Protein AF-A0A950H3Y1-F1 (afdb_monomer_lite)

Secondary structure (DSSP, 8-state):
------PPPPHHHHHHHHHHHHHHHHHH-S--TTS--HHHHHHHHHHHHHSBTTTTSSS---HHHHHHHHHHHHHHHHHS---SS--S---PPPBPPHHHHHHHHHHHHHHHHHHHHTTS-SS-TTSTT-HHHHHHHHHHHHHHHHHHHHHS---GGGS------PPP---

Foldseek 3Di:
DDPDDDDDDDPVRVVLLVLLVLLLCLQQNDDQPQPDALVSVVSSLVLQQLAFPCAPVDDDSHSVVRSVVLVVLQVVVVVDDPPPDPPPVRDRGHGDDLVSSLVSLVSLQVVQVVCCVVVSYVDRSSPVVDCVVVCVVVVVVVVVVVVVCVVPPDDPVPPDPPDPPDDDDDD

Radius of gyration: 22.51 Å; chains: 1; bounding box: 65×51×52 Å

pLDDT: mean 71.15, std 21.75, range [30.81, 93.25]

Structure (mmCIF, N/CA/C/O backbone):
data_AF-A0A950H3Y1-F1
#
_entry.id   AF-A0A950H3Y1-F1
#
loop_
_atom_site.group_PDB
_atom_site.id
_atom_site.type_symbol
_atom_site.label_atom_id
_atom_site.label_alt_id
_atom_site.label_comp_id
_atom_site.label_asym_id
_atom_site.label_entity_id
_atom_site.label_seq_id
_atom_site.pdbx_PDB_ins_code
_atom_site.Cartn_x
_atom_site.Cartn_y
_atom_site.Cartn_z
_atom_site.occupancy
_atom_site.B_iso_or_equiv
_atom_site.auth_seq_id
_atom_site.auth_comp_id
_atom_site.auth_asym_id
_atom_site.auth_atom_id
_atom_site.pdbx_PDB_model_num
ATOM 1 N N . ASN A 1 1 ? -15.494 21.409 27.831 1.00 37.47 1 ASN A N 1
ATOM 2 C CA . ASN A 1 1 ? -14.322 20.551 27.557 1.00 37.47 1 ASN A CA 1
ATOM 3 C C . ASN A 1 1 ? -13.737 20.969 26.214 1.00 37.47 1 ASN A C 1
ATOM 5 O O . ASN A 1 1 ? -14.405 20.725 25.214 1.00 37.47 1 ASN A O 1
ATOM 9 N N . PRO A 1 2 ? -12.604 21.689 26.141 1.00 46.81 2 PRO A N 1
ATOM 10 C CA . PRO A 1 2 ? -12.114 22.163 24.858 1.00 46.81 2 PRO A CA 1
ATOM 11 C C . PRO A 1 2 ? -11.463 20.989 24.123 1.00 46.81 2 PRO A C 1
ATOM 13 O O . PRO A 1 2 ? -10.488 20.401 24.587 1.00 46.81 2 PRO A O 1
ATOM 16 N N . ILE A 1 3 ? -12.041 20.628 22.980 1.00 52.06 3 ILE A N 1
ATOM 17 C CA . ILE A 1 3 ? -11.465 19.689 22.020 1.00 52.06 3 ILE A CA 1
ATOM 18 C C . ILE A 1 3 ? -10.149 20.323 21.560 1.00 52.06 3 ILE A C 1
ATOM 20 O O . ILE A 1 3 ? -10.151 21.316 20.837 1.00 52.06 3 ILE A O 1
ATOM 24 N N . GLY A 1 4 ? -9.035 19.816 22.090 1.00 49.38 4 GLY A N 1
ATOM 25 C CA . GLY A 1 4 ? -7.712 20.408 21.930 1.00 49.38 4 GLY A CA 1
ATOM 26 C C . GLY A 1 4 ? -7.355 20.685 20.470 1.00 49.38 4 GLY A C 1
ATOM 27 O O . GLY A 1 4 ? -7.693 19.908 19.581 1.00 49.38 4 GLY A O 1
ATOM 28 N N . ASN A 1 5 ? -6.654 21.801 20.269 1.00 53.97 5 ASN A N 1
ATOM 29 C CA . ASN A 1 5 ? -6.074 22.338 19.038 1.00 53.97 5 ASN A CA 1
ATOM 30 C C . ASN A 1 5 ? -5.435 21.266 18.121 1.00 53.97 5 ASN A C 1
ATOM 32 O O . ASN A 1 5 ? -4.215 21.083 18.106 1.00 53.97 5 ASN A O 1
ATOM 36 N N . ARG A 1 6 ? -6.243 20.532 17.346 1.00 62.22 6 ARG A N 1
ATOM 37 C CA . ARG A 1 6 ? -5.745 19.652 16.284 1.00 62.22 6 ARG A CA 1
ATOM 38 C C . ARG A 1 6 ? -5.546 20.509 15.045 1.00 62.22 6 ARG A C 1
ATOM 40 O O . ARG A 1 6 ? -6.517 20.978 14.457 1.00 62.22 6 ARG A O 1
ATOM 47 N N . ARG A 1 7 ? -4.288 20.709 14.640 1.00 70.06 7 ARG A N 1
ATOM 48 C CA . ARG A 1 7 ? -4.001 21.375 13.365 1.00 70.06 7 ARG A CA 1
ATOM 49 C C . ARG A 1 7 ? -4.658 20.581 12.228 1.00 70.06 7 ARG A C 1
ATOM 51 O O . ARG A 1 7 ? -4.536 19.352 12.222 1.00 70.06 7 ARG A O 1
ATOM 58 N N . PRO A 1 8 ? -5.322 21.248 11.270 1.00 72.88 8 PRO A N 1
ATOM 59 C CA . PRO A 1 8 ? -5.856 20.570 10.099 1.00 72.88 8 PRO A CA 1
ATOM 60 C C . PRO A 1 8 ? -4.718 19.876 9.340 1.00 72.88 8 PRO A C 1
ATOM 62 O O . PRO A 1 8 ? -3.603 20.398 9.246 1.00 72.88 8 PRO A O 1
ATOM 65 N N . TYR A 1 9 ? -4.986 18.679 8.813 1.00 79.38 9 TYR A N 1
ATOM 66 C CA . TYR A 1 9 ? -4.012 17.964 7.993 1.00 79.38 9 TYR A CA 1
ATOM 67 C C . TYR A 1 9 ? -3.657 18.785 6.751 1.00 79.38 9 TYR A C 1
ATOM 69 O O . TYR A 1 9 ? -4.529 19.361 6.103 1.00 79.38 9 TYR A O 1
ATOM 77 N N . SER A 1 10 ? -2.373 18.805 6.387 1.00 86.25 10 SER A N 1
ATOM 78 C CA . SER A 1 10 ? -1.931 19.477 5.164 1.00 86.25 10 SER A CA 1
ATOM 79 C C . SER A 1 10 ? -2.538 18.822 3.917 1.00 86.25 10 SER A C 1
ATOM 81 O O . SER A 1 10 ? -2.770 17.609 3.892 1.00 86.25 10 SER A O 1
ATOM 83 N N . ALA A 1 11 ? -2.715 19.596 2.840 1.00 80.19 11 ALA A N 1
ATOM 84 C CA . ALA A 1 11 ? -3.184 19.080 1.549 1.00 80.19 11 ALA A CA 1
ATOM 85 C C . ALA A 1 11 ? -2.323 17.905 1.044 1.00 80.19 11 ALA A C 1
ATOM 87 O O . ALA A 1 11 ? -2.843 16.917 0.527 1.00 80.19 11 ALA A O 1
ATOM 88 N N . GLN A 1 12 ? -1.008 17.964 1.285 1.00 82.94 12 GLN A N 1
ATOM 89 C CA . GLN A 1 12 ? -0.080 16.874 0.983 1.00 82.94 12 GLN A CA 1
ATOM 90 C C . GLN A 1 12 ? -0.401 15.597 1.774 1.00 82.94 12 GLN A C 1
ATOM 92 O O . GLN A 1 12 ? -0.368 14.502 1.214 1.00 82.94 12 GLN A O 1
ATOM 97 N N . THR A 1 13 ? -0.729 15.717 3.063 1.00 81.06 13 THR A N 1
ATOM 98 C CA . THR A 1 13 ? -1.110 14.567 3.898 1.00 81.06 13 THR A CA 1
ATOM 99 C C . THR A 1 13 ? -2.394 13.930 3.375 1.00 81.06 13 THR A C 1
ATOM 101 O O . THR A 1 13 ? -2.438 12.716 3.189 1.00 81.06 13 THR A O 1
ATOM 104 N N . ILE A 1 14 ? -3.397 14.747 3.041 1.00 79.69 14 ILE A N 1
ATOM 105 C CA . ILE A 1 14 ? -4.678 14.283 2.489 1.00 79.69 14 ILE A CA 1
ATOM 106 C C . ILE A 1 14 ? -4.471 13.552 1.157 1.00 79.69 14 ILE A C 1
ATOM 108 O O . ILE A 1 14 ? -4.943 12.426 0.997 1.00 79.69 14 ILE A O 1
ATOM 112 N N . ALA A 1 15 ? -3.742 14.154 0.211 1.00 81.06 15 ALA A N 1
ATOM 113 C CA . ALA A 1 15 ? -3.493 13.566 -1.109 1.00 81.06 15 ALA A CA 1
ATOM 114 C C . ALA A 1 15 ? -2.828 12.188 -1.007 1.00 81.06 15 ALA A C 1
ATOM 116 O O . ALA A 1 15 ? -3.180 11.241 -1.707 1.00 81.06 15 ALA A O 1
ATOM 117 N N . GLN A 1 16 ? -1.897 12.058 -0.076 1.00 83.50 16 GLN A N 1
ATOM 118 C CA . GLN A 1 16 ? -1.142 10.839 0.117 1.00 83.50 16 GLN A CA 1
ATOM 119 C C . GLN A 1 16 ? -1.912 9.741 0.864 1.00 83.50 16 GLN A C 1
ATOM 121 O O . GLN A 1 16 ? -1.753 8.555 0.566 1.00 83.50 16 GLN A O 1
ATOM 126 N N . THR A 1 17 ? -2.770 10.124 1.809 1.00 83.81 17 THR A N 1
ATOM 127 C CA . THR A 1 17 ? -3.731 9.202 2.422 1.00 83.81 17 THR A CA 1
ATOM 128 C C . THR A 1 17 ? -4.693 8.669 1.361 1.00 83.81 17 THR A C 1
ATOM 130 O O . THR A 1 17 ? -4.865 7.457 1.247 1.00 83.81 17 THR A O 1
ATOM 133 N N . ARG A 1 18 ? -5.223 9.544 0.494 1.00 86.94 18 ARG A N 1
ATOM 134 C CA . ARG A 1 18 ? -6.079 9.142 -0.636 1.00 86.94 18 ARG A CA 1
ATOM 135 C C . ARG A 1 18 ? -5.363 8.195 -1.598 1.00 86.94 18 ARG A C 1
ATOM 137 O O . ARG A 1 18 ? -5.953 7.199 -2.002 1.00 86.94 18 ARG A O 1
ATOM 144 N N . ALA A 1 19 ? -4.103 8.470 -1.937 1.00 88.56 19 ALA A N 1
ATOM 145 C CA . ALA A 1 19 ? -3.302 7.583 -2.782 1.00 88.56 19 ALA A CA 1
ATOM 146 C C . ALA A 1 19 ? -3.125 6.193 -2.149 1.00 88.56 19 ALA A C 1
ATOM 148 O O . ALA A 1 19 ? -3.232 5.184 -2.837 1.00 88.56 19 ALA A O 1
ATOM 149 N N . THR A 1 20 ? -2.926 6.139 -0.828 1.00 89.88 20 THR A N 1
ATOM 150 C CA . THR A 1 20 ? -2.819 4.871 -0.091 1.00 89.88 20 THR A CA 1
ATOM 151 C C . THR A 1 20 ? -4.110 4.060 -0.167 1.00 89.88 20 THR A C 1
ATOM 153 O O . THR A 1 20 ? -4.053 2.865 -0.438 1.00 89.88 20 THR A O 1
ATOM 156 N N . PHE A 1 21 ? -5.267 4.694 0.036 1.00 89.25 21 PHE A N 1
ATOM 157 C CA . PHE A 1 21 ? -6.556 3.999 -0.018 1.00 89.25 21 PHE A CA 1
ATOM 158 C C . PHE A 1 21 ? -6.908 3.537 -1.429 1.00 89.25 21 PHE A C 1
ATOM 160 O O . PHE A 1 21 ? -7.357 2.410 -1.598 1.00 89.25 21 PHE A O 1
ATOM 167 N N . ARG A 1 22 ? -6.627 4.358 -2.448 1.00 89.69 22 ARG A N 1
ATOM 168 C CA . ARG A 1 22 ? -6.787 3.950 -3.851 1.00 89.69 22 ARG A CA 1
ATOM 169 C C . ARG A 1 22 ? -5.947 2.725 -4.173 1.00 89.69 22 ARG A C 1
ATOM 171 O O . ARG A 1 22 ? -6.482 1.765 -4.698 1.00 89.69 22 ARG A O 1
ATOM 178 N N . LEU A 1 23 ? -4.667 2.736 -3.803 1.00 91.31 23 LEU A N 1
ATOM 179 C CA . LEU A 1 23 ? -3.783 1.594 -4.019 1.00 91.31 23 LEU A CA 1
ATOM 180 C C . LEU A 1 23 ? -4.283 0.343 -3.290 1.00 91.31 23 LEU A C 1
ATOM 182 O O . LEU A 1 23 ? -4.284 -0.729 -3.879 1.00 91.31 23 LEU A O 1
ATOM 186 N N . PHE A 1 24 ? -4.741 0.472 -2.043 1.00 91.00 24 PHE A N 1
ATOM 187 C CA . PHE A 1 24 ? -5.317 -0.651 -1.304 1.00 91.00 24 PHE A CA 1
ATOM 188 C C . PHE A 1 24 ? -6.531 -1.254 -2.030 1.00 91.00 24 PHE A C 1
ATOM 190 O O . PHE A 1 24 ? -6.549 -2.457 -2.269 1.00 91.00 24 PHE A O 1
ATOM 197 N N . ILE A 1 25 ? -7.487 -0.420 -2.453 1.00 91.06 25 ILE A N 1
ATOM 198 C CA . ILE A 1 25 ? -8.684 -0.857 -3.192 1.00 91.06 25 ILE A CA 1
ATOM 199 C C . ILE A 1 25 ? -8.307 -1.465 -4.549 1.00 91.06 25 ILE A C 1
ATOM 201 O O . ILE A 1 25 ? -8.848 -2.495 -4.931 1.00 91.06 25 ILE A O 1
ATOM 205 N N . SER A 1 26 ? -7.349 -0.883 -5.273 1.00 90.31 26 SER A N 1
ATOM 206 C CA . SER A 1 26 ? -6.879 -1.444 -6.545 1.00 90.31 26 SER A CA 1
ATOM 207 C C . SER A 1 26 ? -6.245 -2.828 -6.386 1.00 90.31 26 SER A C 1
ATOM 209 O O . SER A 1 26 ? -6.306 -3.630 -7.310 1.00 90.31 26 SER A O 1
ATOM 211 N N . VAL A 1 27 ? -5.630 -3.117 -5.234 1.00 91.12 27 VAL A N 1
ATOM 212 C CA . VAL A 1 27 ? -5.020 -4.426 -4.960 1.00 91.12 27 VAL A CA 1
ATOM 213 C C . VAL A 1 27 ? -6.050 -5.433 -4.459 1.00 91.12 27 VAL A C 1
ATOM 215 O O . VAL A 1 27 ? -6.112 -6.544 -4.974 1.00 91.12 27 VAL A O 1
ATOM 218 N N . CYS A 1 28 ? -6.853 -5.053 -3.466 1.00 88.06 28 CYS A N 1
ATOM 219 C CA . CYS A 1 28 ? -7.731 -5.972 -2.739 1.00 88.06 28 CYS A CA 1
ATOM 220 C C . CYS A 1 28 ? -9.181 -5.990 -3.245 1.00 88.06 28 CYS A C 1
ATOM 222 O O . CYS A 1 28 ? -9.974 -6.804 -2.763 1.00 88.06 28 CYS A O 1
ATOM 224 N N . GLY A 1 29 ? -9.536 -5.105 -4.177 1.00 90.25 29 GLY A N 1
ATOM 225 C CA . GLY A 1 29 ? -10.914 -4.821 -4.567 1.00 90.25 29 GLY A CA 1
ATOM 226 C C . GLY A 1 29 ? -11.627 -3.899 -3.576 1.00 90.25 29 GLY A C 1
ATOM 227 O O . GLY A 1 29 ? -11.163 -3.695 -2.456 1.00 90.25 29 GLY A O 1
ATOM 228 N N . ASP A 1 30 ? -12.763 -3.346 -4.002 1.00 91.81 30 ASP A N 1
ATOM 229 C CA . ASP A 1 30 ? -13.668 -2.592 -3.133 1.00 91.81 30 ASP A CA 1
ATOM 230 C C . ASP A 1 30 ? -14.671 -3.560 -2.495 1.00 91.81 30 ASP A C 1
ATOM 232 O O . ASP A 1 30 ? -15.583 -4.062 -3.154 1.00 91.81 30 ASP A O 1
ATOM 236 N N . ARG A 1 31 ? -14.425 -3.903 -1.232 1.00 90.06 31 ARG A N 1
ATOM 237 C CA . ARG A 1 31 ? -15.215 -4.840 -0.426 1.00 90.06 31 ARG A CA 1
ATOM 238 C C . ARG A 1 31 ? -15.585 -4.224 0.928 1.00 90.06 31 ARG A C 1
ATOM 240 O O . ARG A 1 31 ? -14.877 -3.316 1.387 1.00 90.06 31 ARG A O 1
ATOM 247 N N . PRO A 1 32 ? -16.642 -4.735 1.588 1.00 88.12 32 PRO A N 1
ATOM 248 C CA . PRO A 1 32 ? -16.926 -4.447 2.989 1.00 88.12 32 PRO A CA 1
ATOM 249 C C . PRO A 1 32 ? -15.688 -4.609 3.879 1.00 88.12 32 PRO A C 1
ATOM 251 O O . PRO A 1 32 ? -14.793 -5.410 3.613 1.00 88.12 32 PRO A O 1
ATOM 254 N N . VAL A 1 33 ? -15.599 -3.794 4.928 1.00 85.81 33 VAL A N 1
ATOM 255 C CA . VAL A 1 33 ? -14.363 -3.668 5.712 1.00 85.81 33 VAL A CA 1
ATOM 256 C C . VAL A 1 33 ? -14.060 -4.885 6.596 1.00 85.81 33 VAL A C 1
ATOM 258 O O . VAL A 1 33 ? -12.899 -5.149 6.914 1.00 85.81 33 VAL A O 1
ATOM 261 N N . ASP A 1 34 ? -15.101 -5.622 6.963 1.00 85.81 34 ASP A N 1
ATOM 262 C CA . ASP A 1 34 ? -15.091 -6.882 7.706 1.00 85.81 34 ASP A CA 1
ATOM 263 C C . ASP A 1 34 ? -14.708 -8.093 6.838 1.00 85.81 34 ASP A C 1
ATOM 265 O O . ASP A 1 34 ? -14.190 -9.080 7.363 1.00 85.81 34 ASP A O 1
ATOM 269 N N . ASP A 1 35 ? -14.850 -7.992 5.514 1.00 88.00 35 ASP A N 1
ATOM 270 C CA . ASP A 1 35 ? -14.438 -9.039 4.570 1.00 88.00 35 ASP A CA 1
ATOM 271 C C . ASP A 1 35 ? -12.918 -9.102 4.346 1.00 88.00 35 ASP A C 1
ATOM 273 O O . ASP A 1 35 ? -12.403 -10.108 3.835 1.00 88.00 35 ASP A O 1
ATOM 277 N N . TYR A 1 36 ? -12.171 -8.051 4.707 1.00 88.75 36 TYR A N 1
ATOM 278 C CA . TYR A 1 36 ? -10.715 -8.052 4.562 1.00 88.75 36 TYR A CA 1
ATOM 279 C C . TYR A 1 36 ? -10.037 -8.897 5.639 1.00 88.75 36 TYR A C 1
ATOM 281 O O . TYR A 1 36 ? -10.251 -8.751 6.844 1.00 88.75 36 TYR A O 1
ATOM 289 N N . LYS A 1 37 ? -9.109 -9.739 5.196 1.00 90.38 37 LYS A N 1
ATOM 290 C CA . LYS A 1 37 ? -8.360 -10.691 6.011 1.00 90.38 37 LYS A CA 1
ATOM 291 C C . LYS A 1 37 ? -6.885 -10.316 6.058 1.00 90.38 37 LYS A C 1
ATOM 293 O O . LYS A 1 37 ? -6.361 -9.516 5.286 1.00 90.38 37 LYS A O 1
ATOM 298 N N . ARG A 1 38 ? -6.147 -10.969 6.956 1.00 87.81 38 ARG A N 1
ATOM 299 C CA . ARG A 1 38 ? -4.683 -10.809 7.048 1.00 87.81 38 ARG A CA 1
ATOM 300 C C . ARG A 1 38 ? -3.951 -11.173 5.753 1.00 87.81 38 ARG A C 1
ATOM 302 O O . ARG A 1 38 ? -2.876 -10.635 5.504 1.00 87.81 38 ARG A O 1
ATOM 309 N N . THR A 1 39 ? -4.521 -12.063 4.943 1.00 88.56 39 THR A N 1
ATOM 310 C CA . THR A 1 39 ? -4.001 -12.427 3.619 1.00 88.56 39 THR A CA 1
ATOM 311 C C . THR A 1 39 ? -4.012 -11.240 2.660 1.00 88.56 39 THR A C 1
ATOM 313 O O . THR A 1 39 ? -3.018 -11.028 1.974 1.00 88.56 39 THR A O 1
ATOM 316 N N . ASP A 1 40 ? -5.053 -10.404 2.693 1.00 90.50 40 ASP A N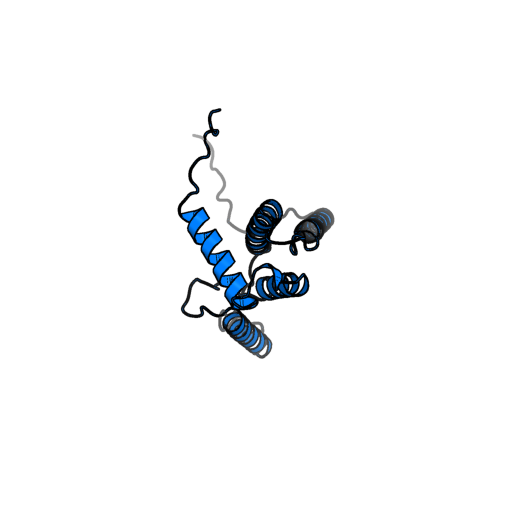 1
ATOM 317 C CA . ASP A 1 40 ? -5.141 -9.192 1.867 1.00 90.50 40 ASP A CA 1
ATOM 318 C C . ASP A 1 40 ? -4.036 -8.195 2.243 1.00 90.50 40 ASP A C 1
ATOM 320 O O . ASP A 1 40 ? -3.326 -7.651 1.399 1.00 90.50 40 ASP A O 1
ATOM 324 N N . ALA A 1 41 ? -3.800 -8.015 3.542 1.00 89.00 41 ALA A N 1
ATOM 325 C CA . ALA A 1 41 ? -2.726 -7.150 4.017 1.00 89.00 41 ALA A CA 1
ATOM 326 C C . ALA A 1 41 ? -1.320 -7.680 3.647 1.00 89.00 41 ALA A C 1
ATOM 328 O O . ALA A 1 41 ? -0.392 -6.888 3.438 1.00 89.00 41 ALA A O 1
ATOM 329 N N . ALA A 1 42 ? -1.148 -9.002 3.526 1.00 88.12 42 ALA A N 1
ATOM 330 C CA . ALA A 1 42 ? 0.075 -9.607 2.998 1.00 88.12 42 ALA A CA 1
ATOM 331 C C . ALA A 1 42 ? 0.217 -9.390 1.479 1.00 88.12 42 ALA A C 1
ATOM 333 O O . ALA A 1 42 ? 1.311 -9.051 1.021 1.00 88.12 42 ALA A O 1
ATOM 334 N N . GLU A 1 43 ? -0.873 -9.496 0.715 1.00 89.69 43 GLU A N 1
ATOM 335 C CA . GLU A 1 43 ? -0.897 -9.203 -0.725 1.00 89.69 43 GLU A CA 1
ATOM 336 C C . GLU A 1 43 ? -0.519 -7.744 -1.010 1.00 89.69 43 GLU A C 1
ATOM 338 O O . GLU A 1 43 ? 0.342 -7.471 -1.851 1.00 89.69 43 GLU A O 1
ATOM 343 N N . VAL A 1 44 ? -1.062 -6.797 -0.240 1.00 91.06 44 VAL A N 1
ATOM 344 C CA . VAL A 1 44 ? -0.699 -5.372 -0.328 1.00 91.06 44 VAL A CA 1
ATOM 345 C C . VAL A 1 44 ? 0.786 -5.168 -0.047 1.00 91.06 44 VAL A C 1
ATOM 347 O O . VAL A 1 44 ? 1.451 -4.399 -0.742 1.00 91.06 44 VAL A O 1
ATOM 350 N N . ARG A 1 45 ? 1.344 -5.880 0.942 1.00 89.75 45 ARG A N 1
ATOM 351 C CA . ARG A 1 45 ? 2.779 -5.814 1.252 1.00 89.75 45 ARG A CA 1
ATOM 352 C C . ARG A 1 45 ? 3.633 -6.284 0.085 1.00 89.75 45 ARG A C 1
ATOM 354 O O . ARG A 1 45 ? 4.637 -5.640 -0.221 1.00 89.75 45 ARG A O 1
ATOM 361 N N . GLN A 1 46 ? 3.263 -7.409 -0.514 1.00 90.44 46 GLN A N 1
ATOM 362 C CA . GLN A 1 46 ? 4.000 -7.983 -1.629 1.00 90.44 46 GLN A CA 1
ATOM 363 C C . GLN A 1 46 ? 3.910 -7.075 -2.856 1.00 90.44 46 GLN A C 1
ATOM 365 O O . GLN A 1 46 ? 4.935 -6.729 -3.437 1.00 90.44 46 GLN A O 1
ATOM 370 N N . THR A 1 47 ? 2.711 -6.584 -3.161 1.00 93.19 47 THR A N 1
ATOM 371 C CA . THR A 1 47 ? 2.477 -5.651 -4.267 1.00 93.19 47 THR A CA 1
ATOM 372 C C . THR A 1 47 ? 3.305 -4.375 -4.103 1.00 93.19 47 THR A C 1
ATOM 374 O O . THR A 1 47 ? 4.004 -3.964 -5.024 1.00 93.19 47 THR A O 1
ATOM 377 N N . LEU A 1 48 ? 3.315 -3.776 -2.908 1.00 90.88 48 LEU A N 1
ATOM 378 C CA . LEU A 1 48 ? 4.116 -2.582 -2.613 1.00 90.88 48 LEU A CA 1
ATOM 379 C C . LEU A 1 48 ? 5.627 -2.793 -2.763 1.00 90.88 48 LEU A C 1
ATOM 381 O O . LEU A 1 48 ? 6.331 -1.837 -3.069 1.00 90.88 48 LEU A O 1
ATOM 385 N N . ARG A 1 49 ? 6.136 -4.010 -2.556 1.00 89.75 49 ARG A N 1
ATOM 386 C CA . ARG A 1 49 ? 7.560 -4.328 -2.762 1.00 89.75 49 ARG A CA 1
ATOM 387 C C . ARG A 1 49 ? 7.920 -4.476 -4.236 1.00 89.75 49 ARG A C 1
ATOM 389 O O . ARG A 1 49 ? 9.025 -4.107 -4.616 1.00 89.75 49 ARG A O 1
ATOM 396 N N . SER A 1 50 ? 6.999 -4.996 -5.040 1.00 90.62 50 SER A N 1
ATOM 397 C CA . SER A 1 50 ? 7.190 -5.181 -6.482 1.00 90.62 50 SER A CA 1
ATOM 398 C C . SER A 1 50 ? 6.868 -3.926 -7.295 1.00 90.62 50 SER A C 1
ATOM 400 O O . SER A 1 50 ? 7.275 -3.820 -8.446 1.00 90.62 50 SER A O 1
ATOM 402 N N . LEU A 1 51 ? 6.149 -2.959 -6.728 1.00 93.25 51 LEU A N 1
ATOM 403 C CA . LEU A 1 51 ? 5.751 -1.740 -7.427 1.00 93.25 51 LEU A CA 1
ATOM 404 C C . LEU A 1 51 ? 6.964 -0.878 -7.839 1.00 93.25 51 LEU A C 1
ATOM 406 O O . LEU A 1 51 ? 7.852 -0.635 -7.011 1.00 93.25 51 LEU A O 1
ATOM 410 N N . PRO A 1 52 ? 7.002 -0.362 -9.083 1.00 92.62 52 PRO A N 1
ATOM 411 C CA . PRO A 1 52 ? 8.050 0.550 -9.520 1.00 92.62 52 PRO A CA 1
ATOM 412 C C . PRO A 1 52 ? 7.937 1.915 -8.823 1.00 92.62 52 PRO A C 1
ATOM 414 O O . PRO A 1 52 ? 6.848 2.401 -8.519 1.00 92.62 52 PRO A O 1
ATOM 417 N N . ALA A 1 53 ? 9.066 2.586 -8.603 1.00 90.00 53 ALA A N 1
ATOM 418 C CA . ALA A 1 53 ? 9.145 3.894 -7.949 1.00 90.00 53 ALA A CA 1
ATOM 419 C C . ALA A 1 53 ? 8.506 5.036 -8.763 1.00 90.00 53 ALA A C 1
ATOM 421 O O . ALA A 1 53 ? 8.223 6.113 -8.226 1.00 90.00 53 ALA A O 1
ATOM 422 N N . SER A 1 54 ? 8.284 4.810 -10.059 1.00 86.50 54 SER A N 1
ATOM 423 C CA . SER A 1 54 ? 7.554 5.699 -10.965 1.00 86.50 54 SER A CA 1
ATOM 424 C C . SER A 1 54 ? 6.032 5.522 -10.899 1.00 86.50 54 SER A C 1
ATOM 426 O O . SER A 1 54 ? 5.309 6.320 -11.500 1.00 86.50 54 SER A O 1
ATOM 428 N N . PHE A 1 55 ? 5.522 4.529 -10.160 1.00 86.75 55 PHE A N 1
ATOM 429 C CA . PHE A 1 55 ? 4.085 4.302 -10.022 1.00 86.75 55 PHE A CA 1
ATOM 430 C C . PHE A 1 55 ? 3.361 5.545 -9.480 1.00 86.75 55 PHE A C 1
ATOM 432 O O . PHE A 1 55 ? 3.816 6.188 -8.531 1.00 86.75 55 PHE A O 1
ATOM 439 N N . GLY A 1 56 ? 2.231 5.896 -10.101 1.00 79.19 56 GLY A N 1
ATOM 440 C CA . GLY A 1 56 ? 1.465 7.105 -9.780 1.00 79.19 56 GLY A CA 1
ATOM 441 C C . GLY A 1 56 ? 2.017 8.409 -10.376 1.00 79.19 56 GLY A C 1
ATOM 442 O O . GLY A 1 56 ? 1.453 9.467 -10.105 1.00 79.19 56 GLY A O 1
ATOM 443 N N . LYS A 1 57 ? 3.092 8.357 -11.180 1.00 76.25 57 LYS A N 1
ATOM 444 C CA . LYS A 1 57 ? 3.628 9.509 -11.936 1.00 76.25 57 LYS A CA 1
ATOM 445 C C . LYS A 1 57 ? 3.276 9.489 -13.433 1.00 76.25 57 LYS A C 1
ATOM 447 O O . LYS A 1 57 ? 3.651 10.412 -14.144 1.00 76.25 57 LYS A O 1
ATOM 452 N N . GLY A 1 58 ? 2.586 8.452 -13.913 1.00 67.81 58 GLY A N 1
ATOM 453 C CA . GLY A 1 58 ? 2.229 8.261 -15.325 1.00 67.81 58 GLY A CA 1
ATOM 454 C C . GLY A 1 58 ? 0.809 7.718 -15.511 1.00 67.81 58 GLY A C 1
ATOM 455 O O . GLY A 1 58 ? 0.024 7.695 -14.569 1.00 67.81 58 GLY A O 1
ATOM 456 N N . ALA A 1 59 ? 0.484 7.270 -16.728 1.00 57.69 59 ALA A N 1
ATOM 457 C CA . ALA A 1 59 ? -0.867 6.838 -17.110 1.00 57.69 59 ALA A CA 1
ATOM 458 C C . ALA A 1 59 ? -1.314 5.493 -16.498 1.00 57.69 59 ALA A C 1
ATOM 460 O O . ALA A 1 59 ? -2.512 5.227 -16.404 1.00 57.69 59 ALA A O 1
ATOM 461 N N . ALA A 1 60 ? -0.370 4.644 -16.076 1.00 62.53 60 ALA A N 1
ATOM 462 C CA . ALA A 1 60 ? -0.678 3.364 -15.447 1.00 62.53 60 ALA A CA 1
ATOM 463 C C . ALA A 1 60 ? -1.233 3.583 -14.029 1.00 62.53 60 ALA A C 1
ATOM 465 O O . ALA A 1 60 ? -0.487 3.868 -13.091 1.00 62.53 60 ALA A O 1
ATOM 466 N N . ASN A 1 61 ? -2.551 3.440 -13.890 1.00 72.44 61 ASN A N 1
ATOM 467 C CA . ASN A 1 61 ? -3.252 3.533 -12.607 1.00 72.44 61 ASN A CA 1
ATOM 468 C C . ASN A 1 61 ? -3.428 2.169 -11.920 1.00 72.44 61 ASN A C 1
ATOM 470 O O . ASN A 1 61 ? -3.784 2.129 -10.744 1.00 72.44 61 ASN A O 1
ATOM 474 N N . ASP A 1 62 ? -3.173 1.068 -12.632 1.00 88.94 62 ASP A N 1
ATOM 475 C CA . ASP A 1 62 ? -3.302 -0.289 -12.106 1.00 88.94 62 ASP A CA 1
ATOM 476 C C . ASP A 1 62 ? -1.954 -0.820 -11.567 1.00 88.94 62 ASP A C 1
ATOM 478 O O . ASP A 1 62 ? -0.976 -0.898 -12.322 1.00 88.94 62 ASP A O 1
ATOM 482 N N . PRO A 1 63 ? -1.864 -1.197 -10.273 1.00 90.81 63 PRO A N 1
ATOM 483 C CA . PRO A 1 63 ? -0.632 -1.710 -9.678 1.00 90.81 63 PRO A CA 1
ATOM 484 C C . PRO A 1 63 ? -0.083 -2.967 -10.357 1.00 90.81 63 PRO A C 1
ATOM 486 O O . PRO A 1 63 ? 1.134 -3.102 -10.490 1.00 90.81 63 PRO A O 1
ATOM 489 N N . ARG A 1 64 ? -0.952 -3.890 -10.789 1.00 91.06 64 ARG A N 1
ATOM 490 C CA . ARG A 1 64 ? -0.535 -5.183 -11.351 1.00 91.06 64 ARG A CA 1
ATOM 491 C C . ARG A 1 64 ? 0.060 -5.001 -12.745 1.00 91.06 64 ARG A C 1
ATOM 493 O O . ARG A 1 64 ? 1.102 -5.583 -13.039 1.00 91.06 64 ARG A O 1
ATOM 500 N N . GLN A 1 65 ? -0.535 -4.139 -13.567 1.00 90.75 65 GLN A N 1
ATOM 501 C CA . GLN A 1 65 ? 0.021 -3.759 -14.869 1.00 90.75 65 GLN A CA 1
ATOM 502 C C . GLN A 1 65 ? 1.374 -3.055 -14.731 1.00 90.75 65 GLN A C 1
ATOM 504 O O . GLN A 1 65 ? 2.305 -3.367 -15.471 1.00 90.75 65 GLN A O 1
ATOM 509 N N . ALA A 1 66 ? 1.510 -2.145 -13.761 1.00 91.44 66 ALA A N 1
ATOM 510 C CA . ALA A 1 66 ? 2.770 -1.446 -13.521 1.00 91.44 66 ALA A 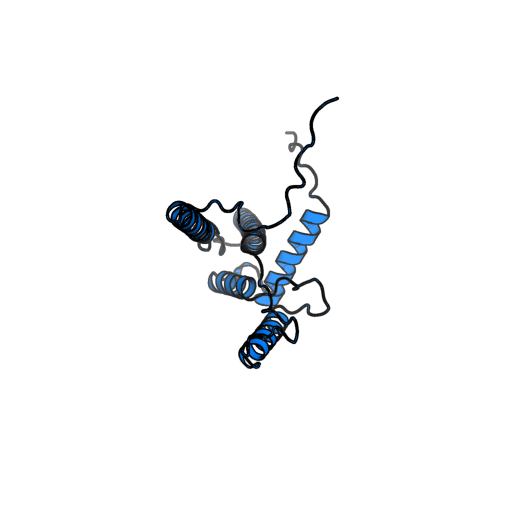CA 1
ATOM 511 C C . ALA A 1 66 ? 3.896 -2.395 -13.080 1.00 91.44 66 ALA A C 1
ATOM 513 O O . ALA A 1 66 ? 5.034 -2.236 -13.519 1.00 91.44 66 ALA A O 1
ATOM 514 N N . ILE A 1 67 ? 3.581 -3.390 -12.243 1.00 93.00 67 ILE A N 1
ATOM 515 C CA . ILE A 1 67 ? 4.526 -4.450 -11.866 1.00 93.00 67 ILE A CA 1
ATOM 516 C C . ILE A 1 67 ? 4.931 -5.259 -13.099 1.00 93.00 67 ILE A C 1
ATOM 518 O O . ILE A 1 67 ? 6.122 -5.390 -13.356 1.00 93.00 67 ILE A O 1
ATOM 522 N N . LYS A 1 68 ? 3.960 -5.727 -13.897 1.00 92.12 68 LYS A N 1
ATOM 523 C CA . LYS A 1 68 ? 4.227 -6.520 -15.106 1.00 92.12 68 LYS A CA 1
ATOM 524 C C . LYS A 1 68 ? 5.166 -5.794 -16.071 1.00 92.12 68 LYS A C 1
ATOM 526 O O . LYS A 1 68 ? 6.153 -6.373 -16.501 1.00 92.12 68 LYS A O 1
ATOM 531 N N . ALA A 1 69 ? 4.892 -4.522 -16.359 1.00 89.88 69 ALA A N 1
ATOM 532 C CA . ALA A 1 69 ? 5.723 -3.719 -17.254 1.00 89.88 69 ALA A CA 1
ATOM 533 C C . ALA A 1 69 ? 7.152 -3.534 -16.716 1.00 89.88 69 ALA A C 1
ATOM 535 O O . ALA A 1 69 ? 8.118 -3.593 -17.472 1.00 89.88 69 ALA A O 1
ATOM 536 N N . ALA A 1 70 ? 7.299 -3.327 -15.405 1.00 89.50 70 ALA A N 1
ATOM 537 C CA . ALA A 1 70 ? 8.610 -3.197 -14.782 1.00 89.50 70 ALA A CA 1
ATOM 538 C C . ALA A 1 70 ? 9.388 -4.525 -14.774 1.00 89.50 70 ALA A C 1
ATOM 540 O O . ALA A 1 70 ? 10.593 -4.528 -15.005 1.00 89.50 70 ALA A O 1
ATOM 541 N N . ASP A 1 71 ? 8.706 -5.650 -14.561 1.00 90.81 71 ASP A N 1
ATOM 542 C CA . ASP A 1 71 ? 9.310 -6.984 -14.601 1.00 90.81 71 ASP A CA 1
ATOM 543 C C . ASP A 1 71 ? 9.720 -7.380 -16.032 1.00 90.81 71 ASP A C 1
ATOM 545 O O . ASP A 1 71 ? 10.777 -7.976 -16.228 1.00 90.81 71 ASP A O 1
ATOM 549 N N . GLU A 1 72 ? 8.931 -7.003 -17.043 1.00 88.62 72 GLU A N 1
ATOM 550 C CA . GLU A 1 72 ? 9.274 -7.166 -18.463 1.00 88.62 72 GLU A CA 1
ATOM 551 C C . GLU A 1 72 ? 10.509 -6.343 -18.850 1.00 88.62 72 GLU A C 1
ATOM 553 O O . GLU A 1 72 ? 11.410 -6.872 -19.505 1.00 88.62 72 GLU A O 1
ATOM 558 N N . ALA A 1 73 ? 10.581 -5.086 -18.401 1.00 86.94 73 ALA A N 1
ATOM 559 C CA . ALA A 1 73 ? 11.734 -4.216 -18.621 1.00 86.94 73 ALA A CA 1
ATOM 560 C C . ALA A 1 73 ? 13.004 -4.761 -17.941 1.00 86.94 73 ALA A C 1
ATOM 562 O O . ALA A 1 73 ? 14.065 -4.811 -18.566 1.00 86.94 73 ALA A O 1
ATOM 563 N N . ASP A 1 74 ? 12.894 -5.247 -16.700 1.00 86.38 74 ASP A N 1
ATOM 564 C CA . ASP A 1 74 ? 14.004 -5.909 -16.004 1.00 86.38 74 ASP A CA 1
ATOM 565 C C . ASP A 1 74 ? 14.442 -7.190 -16.738 1.00 86.38 74 ASP A C 1
ATOM 567 O O . ASP A 1 74 ? 15.637 -7.447 -16.887 1.00 86.38 74 ASP A O 1
ATOM 571 N N . ALA A 1 75 ? 13.498 -7.987 -17.250 1.00 87.75 75 ALA A N 1
ATOM 572 C CA . ALA A 1 75 ? 13.808 -9.195 -18.014 1.00 87.75 75 ALA A CA 1
ATOM 573 C C . ALA A 1 75 ? 14.443 -8.892 -19.382 1.00 87.75 75 ALA A C 1
ATOM 575 O O . ALA A 1 75 ? 15.229 -9.693 -19.887 1.00 87.75 75 ALA A O 1
ATOM 576 N N . GLU A 1 76 ? 14.087 -7.782 -20.029 1.00 84.00 76 GLU A N 1
ATOM 577 C CA . GLU A 1 76 ? 14.765 -7.306 -21.241 1.00 84.00 76 GLU A CA 1
ATOM 578 C C . GLU A 1 76 ? 16.196 -6.851 -20.930 1.00 84.00 76 GLU A C 1
ATOM 580 O O . GLU A 1 76 ? 17.124 -7.255 -21.632 1.00 84.00 76 GLU A O 1
ATOM 585 N N . PHE A 1 77 ? 16.389 -6.105 -19.838 1.00 81.31 77 PHE A N 1
ATOM 586 C CA . PHE A 1 77 ? 17.710 -5.685 -19.368 1.00 81.31 77 PHE A CA 1
ATOM 587 C C . PHE A 1 77 ? 18.645 -6.882 -19.119 1.00 81.31 77 PHE A C 1
ATOM 589 O O . PHE A 1 77 ? 19.785 -6.878 -19.576 1.00 81.31 77 PHE A O 1
ATOM 596 N N . GLU A 1 78 ? 18.157 -7.945 -18.474 1.00 82.75 78 GLU A N 1
ATOM 597 C CA . GLU A 1 78 ? 18.950 -9.159 -18.205 1.00 82.75 78 GLU A CA 1
ATOM 598 C C . GLU A 1 78 ? 19.279 -9.986 -19.465 1.00 82.75 78 GLU A C 1
ATOM 600 O O . GLU A 1 78 ? 20.279 -10.710 -19.486 1.00 82.75 78 GLU A O 1
ATOM 605 N N . ARG A 1 79 ? 18.445 -9.901 -20.514 1.00 79.56 79 ARG A N 1
ATOM 606 C CA . ARG A 1 79 ? 18.631 -10.612 -21.795 1.00 79.56 79 ARG A CA 1
ATOM 607 C C . ARG A 1 79 ? 19.573 -9.891 -22.766 1.00 79.56 79 ARG A C 1
ATOM 609 O O . ARG A 1 79 ? 20.028 -10.517 -23.722 1.00 79.56 79 ARG A O 1
ATOM 616 N N . GLY A 1 80 ? 19.844 -8.603 -22.554 1.00 68.50 80 GLY A N 1
ATOM 617 C CA . GLY A 1 80 ? 20.719 -7.800 -23.411 1.00 68.50 80 GLY A CA 1
ATOM 618 C C . GLY A 1 80 ? 22.192 -8.249 -23.398 1.00 68.50 80 GLY A C 1
ATOM 619 O O . GLY A 1 80 ? 22.624 -8.979 -22.500 1.00 68.50 80 GLY A O 1
ATOM 620 N N . PRO A 1 81 ? 23.001 -7.828 -24.390 1.00 60.12 81 PRO A N 1
ATOM 621 C CA . PRO A 1 81 ? 24.420 -8.165 -24.442 1.00 60.12 81 PRO A CA 1
ATOM 622 C C . PRO A 1 81 ? 25.168 -7.612 -23.216 1.00 60.12 81 PRO A C 1
ATOM 624 O O . PRO A 1 81 ? 25.218 -6.408 -22.991 1.00 60.12 81 PRO A O 1
ATOM 627 N N . LYS A 1 82 ? 25.797 -8.507 -22.439 1.00 56.84 82 LYS A N 1
ATOM 628 C CA . LYS A 1 82 ? 26.589 -8.189 -21.228 1.00 56.84 82 LYS A CA 1
ATOM 629 C C . LYS A 1 82 ? 27.988 -7.636 -21.527 1.00 56.84 82 LYS A C 1
ATOM 631 O O . LYS A 1 82 ? 28.813 -7.516 -20.623 1.00 56.84 82 LYS A O 1
ATOM 636 N N . THR A 1 83 ? 28.300 -7.377 -22.795 1.00 49.72 83 THR A N 1
ATOM 637 C CA . THR A 1 83 ? 29.601 -6.852 -23.217 1.00 49.72 83 THR A CA 1
ATOM 638 C C . THR A 1 83 ? 29.773 -5.473 -22.600 1.00 49.72 83 THR A C 1
ATOM 640 O O . THR A 1 83 ? 29.002 -4.580 -22.924 1.00 49.72 83 THR A O 1
ATOM 643 N N . GLY A 1 84 ? 30.742 -5.331 -21.689 1.00 45.34 84 GLY A N 1
ATOM 644 C CA . GLY A 1 84 ? 30.920 -4.228 -20.732 1.00 45.34 84 GLY A CA 1
ATOM 645 C C . GLY A 1 84 ? 31.189 -2.825 -21.289 1.00 45.34 84 GLY A C 1
ATOM 646 O O . GLY A 1 84 ? 31.862 -2.035 -20.639 1.00 45.34 84 GLY A O 1
ATOM 647 N N . ALA A 1 85 ? 30.657 -2.492 -22.458 1.00 44.69 85 ALA A N 1
ATOM 648 C CA . ALA A 1 85 ? 30.352 -1.126 -22.827 1.00 44.69 85 ALA A CA 1
ATOM 649 C C . ALA A 1 85 ? 28.883 -0.869 -22.452 1.00 44.69 85 ALA A C 1
ATOM 651 O O . ALA A 1 85 ? 27.973 -1.547 -22.926 1.00 44.69 85 ALA A O 1
ATOM 652 N N . THR A 1 86 ? 28.637 0.099 -21.576 1.00 44.75 86 THR A N 1
ATOM 653 C CA . THR A 1 86 ? 27.304 0.645 -21.293 1.00 44.75 86 THR A CA 1
ATOM 654 C C . THR A 1 86 ? 26.772 1.340 -22.551 1.00 44.75 86 THR A C 1
ATOM 656 O O . THR A 1 86 ? 26.844 2.561 -22.646 1.00 44.75 86 THR A O 1
ATOM 659 N N . VAL A 1 87 ? 26.332 0.597 -23.568 1.00 47.03 87 VAL A N 1
ATOM 660 C CA . VAL A 1 87 ? 26.018 1.219 -24.868 1.00 47.03 87 VAL A CA 1
ATOM 661 C C . VAL A 1 87 ? 24.645 1.904 -24.880 1.00 47.03 87 VAL A C 1
ATOM 663 O O . VAL A 1 87 ? 24.495 2.885 -25.592 1.00 47.03 87 VAL A O 1
ATOM 666 N N . ASP A 1 88 ? 23.694 1.527 -24.015 1.00 51.41 88 ASP A N 1
ATOM 667 C CA . ASP A 1 88 ? 22.319 2.062 -24.110 1.00 51.41 88 ASP A CA 1
ATOM 668 C C . ASP A 1 88 ? 21.779 2.781 -22.858 1.00 51.41 88 ASP A C 1
ATOM 670 O O . ASP A 1 88 ? 20.617 3.184 -22.843 1.00 51.41 88 ASP A O 1
ATOM 674 N N . GLY A 1 89 ? 22.564 2.934 -21.784 1.00 57.72 89 GLY A N 1
ATOM 675 C CA . GLY A 1 89 ? 22.120 3.655 -20.574 1.00 57.72 89 GLY A CA 1
ATOM 676 C C . GLY A 1 89 ? 20.868 3.086 -19.880 1.00 57.72 89 GLY A C 1
ATOM 677 O O . GLY A 1 89 ? 20.255 3.773 -19.066 1.00 57.72 89 GLY A O 1
ATOM 678 N N . ARG A 1 90 ? 20.462 1.849 -20.200 1.00 63.00 90 ARG A N 1
ATOM 679 C CA . ARG A 1 90 ? 19.306 1.180 -19.586 1.00 63.00 90 ARG A CA 1
ATOM 680 C C . ARG A 1 90 ? 19.699 0.659 -18.206 1.00 63.00 90 ARG A C 1
ATOM 682 O O . ARG A 1 90 ? 20.740 0.027 -18.065 1.00 63.00 90 ARG A O 1
ATOM 689 N N . GLU A 1 91 ? 18.861 0.902 -17.208 1.00 76.81 91 GLU A N 1
ATOM 690 C CA . GLU A 1 91 ? 19.021 0.412 -15.835 1.00 76.81 91 GLU A CA 1
ATOM 691 C C . GLU A 1 91 ? 17.777 -0.393 -15.439 1.00 76.81 91 GLU A C 1
ATOM 693 O O . GLU A 1 91 ? 16.696 -0.193 -16.003 1.00 76.81 91 GLU A O 1
ATOM 698 N N . LYS A 1 92 ? 17.919 -1.287 -14.452 1.00 84.19 92 LYS A N 1
ATOM 699 C CA . LYS A 1 92 ? 16.771 -1.924 -13.798 1.00 84.19 92 LYS A CA 1
ATOM 700 C C . LYS A 1 92 ? 15.770 -0.893 -13.301 1.00 84.19 92 LYS A C 1
ATOM 702 O O . LYS A 1 92 ? 16.136 0.165 -12.787 1.00 84.19 92 LYS A O 1
ATOM 707 N N . VAL A 1 93 ? 14.493 -1.246 -13.371 1.00 86.69 93 VAL A N 1
ATOM 708 C CA . VAL A 1 93 ? 13.418 -0.381 -12.904 1.00 86.69 93 VAL A CA 1
ATOM 709 C C . VAL A 1 93 ? 13.463 -0.304 -11.372 1.00 86.69 93 VAL A C 1
ATOM 711 O O . VAL A 1 93 ? 13.242 -1.312 -10.689 1.00 86.69 93 VAL A O 1
ATOM 714 N N . PRO A 1 94 ? 13.703 0.882 -10.782 1.00 90.19 94 PRO A N 1
ATOM 715 C CA . PRO A 1 94 ? 13.774 1.016 -9.335 1.00 90.19 94 PRO A CA 1
ATOM 716 C C . PRO A 1 94 ? 12.409 0.728 -8.709 1.00 90.19 94 PRO A C 1
ATOM 718 O O . PRO A 1 94 ? 11.381 1.215 -9.184 1.00 90.19 94 PRO A O 1
ATOM 721 N N . ARG A 1 95 ? 12.387 -0.034 -7.611 1.00 92.12 95 ARG A N 1
ATOM 722 C CA . ARG A 1 95 ? 11.163 -0.355 -6.853 1.00 92.12 95 ARG A CA 1
ATOM 723 C C . ARG A 1 95 ? 10.921 0.631 -5.713 1.00 92.12 95 ARG A C 1
ATOM 725 O O . ARG A 1 95 ? 11.796 1.423 -5.357 1.00 92.12 95 ARG A O 1
ATOM 732 N N . LEU A 1 96 ? 9.715 0.620 -5.143 1.00 89.56 96 LEU A N 1
ATOM 733 C CA . LEU A 1 96 ? 9.373 1.507 -4.029 1.00 89.56 96 LEU A CA 1
ATOM 734 C C . LEU A 1 96 ? 10.334 1.337 -2.847 1.00 89.56 96 LEU A C 1
ATOM 736 O O . LEU A 1 96 ? 10.622 0.236 -2.383 1.00 89.56 96 LEU A O 1
ATOM 740 N N . THR A 1 97 ? 10.778 2.467 -2.298 1.00 87.38 97 THR A N 1
ATOM 741 C CA . THR A 1 97 ? 11.650 2.465 -1.120 1.00 87.38 97 THR A CA 1
ATOM 742 C C . THR A 1 97 ? 10.921 1.938 0.119 1.00 87.38 97 THR A C 1
ATOM 744 O O . THR A 1 97 ? 9.718 2.157 0.301 1.00 87.38 97 THR A O 1
ATOM 747 N N . ALA A 1 98 ? 11.670 1.348 1.055 1.00 84.44 98 ALA A N 1
ATOM 748 C CA . ALA A 1 98 ? 11.136 0.908 2.346 1.00 84.44 98 ALA A CA 1
ATOM 749 C C . ALA A 1 98 ? 10.429 2.041 3.118 1.00 84.44 98 ALA A C 1
ATOM 751 O O . ALA A 1 98 ? 9.428 1.802 3.796 1.00 84.44 98 ALA A O 1
ATOM 752 N N . LYS A 1 99 ? 10.902 3.289 2.971 1.00 86.31 99 LYS A N 1
ATOM 753 C CA . LYS A 1 99 ? 10.271 4.486 3.549 1.00 86.31 99 LYS A CA 1
ATOM 754 C C . LYS A 1 99 ? 8.853 4.688 3.011 1.00 86.31 99 LYS A C 1
ATOM 756 O O . LYS A 1 99 ? 7.935 4.924 3.798 1.00 86.31 99 LYS A O 1
ATOM 761 N N . THR A 1 100 ? 8.664 4.564 1.698 1.00 87.44 100 THR A N 1
ATOM 762 C CA . THR A 1 100 ? 7.347 4.698 1.059 1.00 87.44 100 THR A CA 1
ATOM 763 C C . THR A 1 100 ? 6.419 3.553 1.458 1.00 87.44 100 THR A C 1
ATOM 765 O O . THR A 1 100 ? 5.278 3.800 1.845 1.00 87.44 100 THR A O 1
ATOM 768 N N . ILE A 1 101 ? 6.922 2.316 1.480 1.00 88.56 101 ILE A N 1
ATOM 769 C CA . ILE A 1 101 ? 6.149 1.141 1.916 1.00 88.56 101 ILE A CA 1
ATOM 770 C C . ILE A 1 101 ? 5.679 1.316 3.368 1.00 88.56 101 ILE A C 1
ATOM 772 O O . ILE A 1 101 ? 4.488 1.199 3.659 1.00 88.56 101 ILE A O 1
ATOM 776 N N . LYS A 1 102 ? 6.592 1.676 4.282 1.00 85.38 102 LYS A N 1
ATOM 777 C CA . LYS A 1 102 ? 6.277 1.918 5.701 1.00 85.38 102 LYS A CA 1
ATOM 778 C C . LYS A 1 102 ? 5.204 2.987 5.872 1.00 85.38 102 LYS A C 1
ATOM 780 O O . LYS A 1 102 ? 4.349 2.878 6.749 1.00 85.38 102 LYS A O 1
ATOM 785 N N . ARG A 1 103 ? 5.243 4.022 5.039 1.00 87.88 103 ARG A N 1
ATOM 786 C CA . ARG A 1 103 ? 4.269 5.106 5.067 1.00 87.88 103 ARG A CA 1
ATOM 787 C C . ARG A 1 103 ? 2.860 4.627 4.717 1.00 87.88 103 ARG A C 1
ATOM 789 O O . ARG A 1 103 ? 1.948 4.913 5.486 1.00 87.88 103 ARG A O 1
ATOM 796 N N . HIS A 1 104 ? 2.700 3.852 3.644 1.00 90.62 104 HIS A N 1
ATOM 797 C CA . HIS A 1 104 ? 1.408 3.247 3.297 1.00 90.62 104 HIS A CA 1
ATOM 798 C C . HIS A 1 104 ? 0.881 2.356 4.429 1.00 90.62 104 HIS A C 1
ATOM 800 O O . HIS A 1 104 ? -0.259 2.515 4.863 1.00 90.62 104 HIS A O 1
ATOM 806 N N . PHE A 1 105 ? 1.734 1.489 4.983 1.00 89.19 105 PHE A N 1
ATOM 807 C CA . PHE A 1 105 ? 1.353 0.617 6.099 1.00 89.19 105 PHE A CA 1
ATOM 808 C C . PHE A 1 105 ? 0.974 1.386 7.365 1.00 89.19 105 PHE A C 1
ATOM 810 O O . PHE A 1 105 ? 0.046 0.988 8.065 1.00 89.19 105 PHE A O 1
ATOM 817 N N . SER A 1 106 ? 1.661 2.489 7.664 1.00 87.88 106 SER A N 1
ATOM 818 C CA . SER A 1 106 ? 1.322 3.345 8.802 1.00 87.88 106 SER A CA 1
ATOM 819 C C . SER A 1 106 ? -0.073 3.953 8.648 1.00 87.88 106 SER A C 1
ATOM 821 O O . SER A 1 106 ? -0.861 3.926 9.593 1.00 87.88 106 SER A O 1
ATOM 823 N N . THR A 1 107 ? -0.408 4.446 7.453 1.00 87.94 107 THR A N 1
ATOM 824 C CA . THR A 1 107 ? -1.739 4.991 7.150 1.00 87.94 107 THR A CA 1
ATOM 825 C C . THR A 1 107 ? -2.827 3.916 7.242 1.00 87.94 107 THR A C 1
ATOM 827 O O . THR A 1 107 ? -3.843 4.146 7.894 1.00 87.94 107 THR A O 1
ATOM 830 N N . LEU A 1 108 ? -2.606 2.727 6.667 1.00 91.38 108 LEU A N 1
ATOM 831 C CA . LEU A 1 108 ? -3.562 1.611 6.741 1.00 91.38 108 LEU A CA 1
ATOM 832 C C . LEU A 1 108 ? -3.753 1.112 8.179 1.00 91.38 108 LEU A C 1
ATOM 834 O O . LEU A 1 108 ? -4.877 0.915 8.628 1.00 91.38 108 LEU A O 1
ATOM 838 N N . THR A 1 109 ? -2.668 1.001 8.949 1.00 90.69 109 THR A N 1
ATOM 839 C CA . THR A 1 109 ? -2.745 0.612 10.366 1.00 90.69 109 THR A CA 1
ATOM 840 C C . THR A 1 109 ? -3.588 1.604 11.165 1.00 90.69 109 THR A C 1
ATOM 842 O O . THR A 1 109 ? -4.387 1.181 11.996 1.00 90.69 109 THR A O 1
ATOM 845 N N . GLN A 1 110 ? -3.431 2.910 10.920 1.00 87.44 110 GLN A N 1
ATOM 846 C CA . GLN A 1 110 ? -4.218 3.953 11.588 1.00 87.44 110 GLN A CA 1
ATOM 847 C C . GLN A 1 110 ? -5.702 3.893 11.214 1.00 87.44 110 GLN A C 1
ATOM 849 O O . GLN A 1 110 ? -6.539 3.990 12.108 1.00 87.44 110 GLN A O 1
ATOM 854 N N . LEU A 1 111 ? -6.027 3.675 9.935 1.00 88.25 111 LEU A N 1
ATOM 855 C CA . LEU A 1 111 ? -7.412 3.491 9.496 1.00 88.25 111 LEU A CA 1
ATOM 856 C C . LEU A 1 111 ? -8.057 2.284 10.194 1.00 88.25 111 LEU A C 1
ATOM 858 O O . LEU A 1 111 ? -9.109 2.433 10.808 1.00 88.25 111 LEU A O 1
ATOM 862 N N . TRP A 1 112 ? -7.404 1.118 10.189 1.00 90.38 112 TRP A N 1
ATOM 863 C CA . TRP A 1 112 ? -7.953 -0.072 10.850 1.00 90.38 112 TRP A CA 1
ATOM 864 C C . TRP A 1 112 ? -8.057 0.088 12.368 1.00 90.38 112 TRP A C 1
ATOM 866 O O . TRP A 1 112 ? -9.019 -0.391 12.951 1.00 90.38 112 TRP A O 1
ATOM 876 N N . ARG A 1 113 ? -7.124 0.794 13.024 1.00 88.44 113 ARG A N 1
ATOM 877 C CA . ARG A 1 113 ? -7.267 1.123 14.455 1.00 88.44 113 ARG A CA 1
ATOM 878 C C . ARG A 1 113 ? -8.5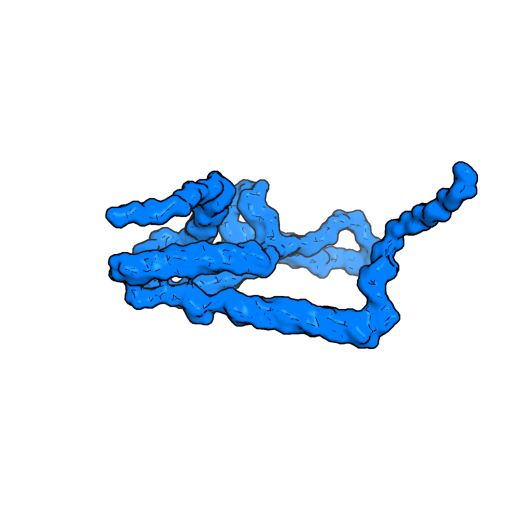13 1.965 14.703 1.00 88.44 113 ARG A C 1
ATOM 880 O O . ARG A 1 113 ? -9.217 1.731 15.672 1.00 88.44 113 ARG A O 1
ATOM 887 N N . HIS A 1 114 ? -8.794 2.935 13.838 1.00 84.31 114 HIS A N 1
ATOM 888 C CA . HIS A 1 114 ? -9.992 3.753 13.978 1.00 84.31 114 HIS A CA 1
ATOM 889 C C . HIS A 1 114 ? -11.274 2.927 13.791 1.00 84.31 114 HIS A C 1
ATOM 891 O O . HIS A 1 114 ? -12.197 3.040 14.591 1.00 84.31 114 HIS A O 1
ATOM 897 N N . LEU A 1 115 ? -11.308 2.046 12.793 1.00 84.12 115 LEU A N 1
ATOM 898 C CA . LEU A 1 115 ? -12.448 1.157 12.544 1.00 84.12 115 LEU A CA 1
ATOM 899 C C . LEU A 1 115 ? -12.690 0.172 13.695 1.00 84.12 115 LEU A C 1
ATOM 901 O O . LEU A 1 115 ? -13.835 -0.063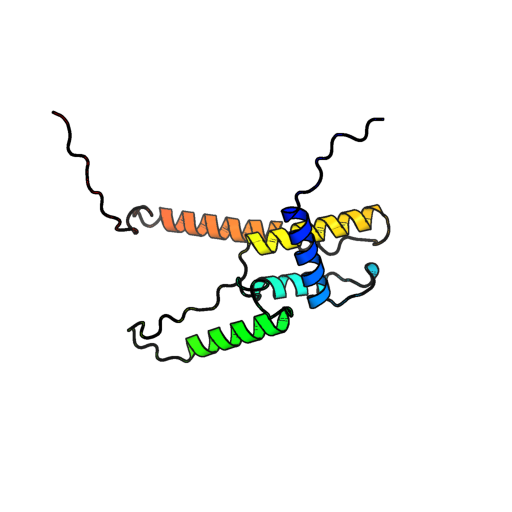 14.068 1.00 84.12 115 LEU A O 1
ATOM 905 N N . GLU A 1 116 ? -11.615 -0.343 14.292 1.00 88.00 116 GLU A N 1
ATOM 906 C CA . GLU A 1 116 ? -11.647 -1.179 15.497 1.00 88.00 116 GLU A CA 1
ATOM 907 C C . GLU A 1 116 ? -12.236 -0.400 16.685 1.00 88.00 116 GLU A C 1
ATOM 909 O O . GLU A 1 116 ? -13.135 -0.897 17.355 1.00 88.00 116 GLU A O 1
ATOM 914 N N . THR A 1 117 ? -11.842 0.866 16.895 1.00 88.25 117 THR A N 1
ATOM 915 C CA . THR A 1 117 ? -12.435 1.702 17.963 1.00 88.25 117 THR A CA 1
ATOM 916 C C . THR A 1 117 ? -13.915 2.023 17.756 1.00 88.25 117 THR A C 1
ATOM 918 O O . THR A 1 117 ? -14.614 2.294 18.727 1.00 88.25 117 THR A O 1
ATOM 921 N N . LEU A 1 118 ? -14.390 2.010 16.508 1.00 86.50 118 LEU A N 1
ATOM 922 C CA . LEU A 1 118 ? -15.799 2.219 16.167 1.00 86.50 118 LEU A CA 1
ATOM 923 C C . LEU A 1 118 ? -16.625 0.922 16.224 1.00 86.50 118 LEU A C 1
ATOM 925 O O . LEU A 1 118 ? -17.844 0.984 16.098 1.00 86.50 118 LEU A O 1
ATOM 929 N N . GLY A 1 119 ? -15.987 -0.240 16.398 1.00 88.25 119 GLY A N 1
ATOM 930 C CA . GLY A 1 119 ? -16.661 -1.540 16.407 1.00 88.25 119 GLY A CA 1
ATOM 931 C C . GLY A 1 119 ? -17.059 -2.063 15.022 1.00 88.25 119 GLY A C 1
ATOM 932 O O . GLY A 1 119 ? -17.835 -3.007 14.938 1.00 88.25 119 GLY A O 1
ATOM 933 N N . HIS A 1 120 ? -16.536 -1.484 13.933 1.00 82.00 120 HIS A N 1
ATOM 934 C CA . HIS A 1 120 ? -16.799 -1.972 12.569 1.00 82.00 120 HIS A CA 1
ATOM 935 C C . HIS A 1 120 ? -16.041 -3.258 12.231 1.00 82.00 120 HIS A C 1
ATOM 937 O O . HIS A 1 120 ? -16.405 -3.959 11.294 1.00 82.00 120 HIS A O 1
ATOM 943 N N . ILE A 1 121 ? -14.964 -3.542 12.962 1.00 89.38 121 ILE A N 1
ATOM 944 C CA . ILE A 1 121 ? -14.151 -4.746 12.812 1.00 89.38 121 ILE A CA 1
ATOM 945 C C . ILE A 1 121 ? -13.745 -5.253 14.193 1.00 89.38 121 ILE A C 1
ATOM 947 O O . ILE A 1 121 ? -13.514 -4.461 15.105 1.00 89.38 121 ILE A O 1
ATOM 951 N N . GLU A 1 122 ? -13.599 -6.568 14.329 1.00 87.25 122 GLU A N 1
ATOM 952 C CA . GLU A 1 122 ? -13.176 -7.191 15.588 1.00 87.25 122 GLU A CA 1
ATOM 953 C C . GLU A 1 122 ? -11.680 -6.982 15.862 1.00 87.25 122 GLU A C 1
ATOM 955 O O . GLU A 1 122 ? -11.262 -6.812 17.006 1.00 87.25 122 GLU A O 1
ATOM 960 N N . LYS A 1 123 ? -10.851 -7.016 14.809 1.00 87.75 123 LYS A N 1
ATOM 961 C CA . LYS A 1 123 ? -9.393 -6.968 14.947 1.00 87.75 123 LYS A CA 1
ATOM 962 C C . LYS A 1 123 ? -8.702 -6.315 13.764 1.00 87.75 123 LYS A C 1
ATOM 964 O O . LYS A 1 123 ? -8.952 -6.635 12.603 1.00 87.75 123 LYS A O 1
ATOM 969 N N . ASN A 1 124 ? -7.710 -5.485 14.055 1.00 86.88 124 ASN A N 1
ATOM 970 C CA . ASN A 1 124 ? -6.879 -4.871 13.025 1.00 86.88 124 ASN A CA 1
ATOM 971 C C . ASN A 1 124 ? -5.987 -5.890 12.268 1.00 86.88 124 ASN A C 1
ATOM 973 O O . ASN A 1 124 ? -5.063 -6.476 12.845 1.00 86.88 124 ASN A O 1
ATOM 977 N N . ILE A 1 125 ? -6.190 -6.040 10.951 1.00 87.81 125 ILE A N 1
ATOM 978 C CA . ILE A 1 125 ? -5.444 -6.979 10.086 1.00 87.81 125 ILE A CA 1
ATOM 979 C C . ILE A 1 125 ? -3.976 -6.582 9.838 1.00 87.81 125 ILE A C 1
ATOM 981 O O . ILE A 1 125 ? -3.159 -7.434 9.485 1.00 87.81 125 ILE A O 1
ATOM 985 N N . PHE A 1 126 ? -3.611 -5.318 10.071 1.00 83.06 126 PHE A N 1
ATOM 986 C CA . PHE A 1 126 ? -2.269 -4.768 9.847 1.00 83.06 126 PHE A CA 1
ATOM 987 C C . PHE A 1 126 ? -1.365 -4.796 11.093 1.00 83.06 126 PHE A C 1
ATOM 989 O O . PHE A 1 126 ? -0.152 -4.624 10.971 1.00 83.06 126 PHE A O 1
ATOM 996 N N . THR A 1 127 ? -1.908 -5.056 12.289 1.00 74.62 127 THR A N 1
ATOM 997 C CA . THR A 1 127 ? -1.133 -5.056 13.552 1.00 74.62 127 THR A CA 1
ATOM 998 C C . THR A 1 127 ? -0.046 -6.133 13.613 1.00 74.62 127 THR A C 1
ATOM 1000 O O . THR A 1 127 ? 1.059 -5.856 14.073 1.00 74.62 127 THR A O 1
ATOM 1003 N N . ALA A 1 128 ? -0.321 -7.341 13.110 1.00 60.00 128 ALA A N 1
ATOM 1004 C CA . ALA A 1 128 ? 0.634 -8.458 13.106 1.00 60.00 128 ALA A CA 1
ATOM 1005 C C . ALA A 1 128 ? 1.655 -8.389 11.955 1.00 60.00 128 ALA A C 1
ATOM 1007 O O . ALA A 1 128 ? 2.732 -8.972 12.037 1.00 60.00 128 ALA A O 1
ATOM 1008 N N . LEU A 1 129 ? 1.351 -7.633 10.897 1.00 56.91 129 LEU A N 1
ATOM 1009 C CA . LEU A 1 129 ? 2.251 -7.396 9.761 1.00 56.91 129 LEU A CA 1
ATOM 1010 C C . LEU A 1 129 ? 3.215 -6.228 10.014 1.00 56.91 129 LEU A C 1
ATOM 1012 O O . LEU A 1 129 ? 3.857 -5.739 9.081 1.00 56.91 129 LEU A O 1
ATOM 1016 N N . GLY A 1 130 ? 3.292 -5.781 11.272 1.00 50.31 130 GLY A N 1
ATOM 1017 C CA . GLY A 1 130 ? 3.928 -4.552 11.706 1.00 50.31 130 GLY A CA 1
ATOM 1018 C C . GLY A 1 130 ? 5.269 -4.278 11.030 1.00 50.31 130 GLY A C 1
ATOM 1019 O O . GLY A 1 130 ? 6.182 -5.106 11.007 1.00 50.31 130 GLY A O 1
ATOM 1020 N N . CYS A 1 131 ? 5.414 -3.035 10.567 1.00 39.97 131 CYS A N 1
ATOM 1021 C CA . CYS A 1 131 ? 6.666 -2.465 10.078 1.00 39.97 131 CYS A CA 1
ATOM 1022 C C . CYS A 1 131 ? 7.842 -2.608 11.061 1.00 39.97 131 CYS A C 1
ATOM 1024 O O . CYS A 1 131 ? 8.964 -2.377 10.642 1.00 39.97 131 CYS A O 1
ATOM 1026 N N . HIS A 1 132 ? 7.642 -3.012 12.320 1.00 35.69 132 HIS A N 1
ATOM 1027 C CA . HIS A 1 132 ? 8.730 -3.347 13.244 1.00 35.69 132 HIS A CA 1
ATOM 1028 C C . HIS A 1 132 ? 9.612 -4.503 12.751 1.00 35.69 132 HIS A C 1
ATOM 1030 O O . HIS A 1 132 ? 10.823 -4.429 12.915 1.00 35.69 132 HIS A O 1
ATOM 1036 N N . ALA A 1 133 ? 9.064 -5.510 12.060 1.00 34.97 133 ALA A N 1
ATOM 1037 C CA . ALA A 1 133 ? 9.883 -6.579 11.474 1.00 34.97 133 ALA A CA 1
ATOM 1038 C C . ALA A 1 133 ? 10.725 -6.085 10.278 1.00 34.97 133 ALA A C 1
ATOM 1040 O O . ALA A 1 133 ? 11.849 -6.531 10.080 1.00 34.97 133 ALA A O 1
ATOM 1041 N N . VAL A 1 134 ? 10.203 -5.124 9.502 1.00 36.84 134 VAL A N 1
ATOM 1042 C CA . VAL A 1 134 ? 10.930 -4.473 8.393 1.00 36.84 134 VAL A CA 1
ATOM 1043 C C . VAL A 1 134 ? 11.945 -3.455 8.913 1.00 36.84 134 VAL A C 1
ATOM 1045 O O . VAL A 1 134 ? 13.021 -3.347 8.345 1.00 36.84 134 VAL A O 1
ATOM 1048 N N . ILE A 1 135 ? 11.636 -2.739 9.998 1.00 38.91 135 ILE A N 1
ATOM 1049 C CA . ILE A 1 135 ? 12.580 -1.855 10.692 1.00 38.91 135 ILE A CA 1
ATOM 1050 C C . ILE A 1 135 ? 13.713 -2.697 11.260 1.00 38.91 135 ILE A C 1
ATOM 1052 O O . ILE A 1 135 ? 14.851 -2.357 11.000 1.00 38.91 135 ILE A O 1
ATOM 1056 N N . ARG A 1 136 ? 13.443 -3.822 11.932 1.00 33.59 136 ARG A N 1
ATOM 1057 C CA . ARG A 1 136 ? 14.505 -4.698 12.435 1.00 33.59 136 ARG A CA 1
ATOM 1058 C C . ARG A 1 136 ? 15.401 -5.204 11.304 1.00 33.59 136 ARG A C 1
ATOM 1060 O O . ARG A 1 136 ? 16.596 -5.006 11.388 1.00 33.59 136 ARG A O 1
ATOM 1067 N N . HIS A 1 137 ? 14.841 -5.711 10.206 1.00 33.19 137 HIS A N 1
ATOM 1068 C CA . HIS A 1 137 ? 15.651 -6.214 9.088 1.00 33.19 137 HIS A CA 1
ATOM 1069 C C . HIS A 1 137 ? 16.380 -5.102 8.308 1.00 33.19 137 HIS A C 1
ATOM 1071 O O . HIS A 1 137 ? 17.477 -5.316 7.815 1.00 33.19 137 HIS A O 1
ATOM 1077 N N . SER A 1 138 ? 15.793 -3.905 8.192 1.00 46.50 138 SER A N 1
ATOM 1078 C CA . SER A 1 138 ? 16.427 -2.738 7.557 1.00 46.50 138 SER A CA 1
ATOM 1079 C C . SER A 1 138 ? 17.483 -2.091 8.452 1.00 46.50 138 SER A C 1
ATOM 1081 O O . SER A 1 138 ? 18.442 -1.542 7.929 1.00 46.50 138 SER A O 1
ATOM 1083 N N . GLN A 1 139 ? 17.298 -2.116 9.772 1.00 41.06 139 GLN A N 1
ATOM 1084 C CA . GLN A 1 139 ? 18.271 -1.641 10.756 1.00 41.06 139 GLN A CA 1
ATOM 1085 C C . GLN A 1 139 ? 19.386 -2.670 10.946 1.00 41.06 139 GLN A C 1
ATOM 1087 O O . GLN A 1 139 ? 20.528 -2.276 11.089 1.00 41.06 139 GLN A O 1
ATOM 1092 N N . GLU A 1 140 ? 19.091 -3.970 10.876 1.00 45.69 140 GLU A N 1
ATOM 1093 C CA . GLU A 1 140 ? 20.082 -5.053 10.843 1.00 45.69 140 GLU A CA 1
ATOM 1094 C C . GLU A 1 140 ? 20.896 -5.015 9.550 1.00 45.69 140 GLU A C 1
ATOM 1096 O O . GLU A 1 140 ? 22.106 -5.178 9.613 1.00 45.69 140 GLU A O 1
ATOM 1101 N N . GLU A 1 141 ? 20.276 -4.735 8.400 1.00 45.62 141 GLU A N 1
ATOM 1102 C CA . GLU A 1 141 ? 20.998 -4.553 7.136 1.00 45.62 141 GLU A CA 1
ATOM 1103 C C . GLU A 1 141 ? 21.846 -3.274 7.160 1.00 45.62 141 GLU A C 1
ATOM 1105 O O . GLU A 1 141 ? 23.011 -3.315 6.786 1.00 45.62 141 GLU A O 1
ATOM 1110 N N . GLN A 1 142 ? 21.326 -2.152 7.678 1.00 47.31 142 GLN A N 1
ATOM 1111 C CA . GLN A 1 142 ? 22.125 -0.932 7.862 1.00 47.31 142 GLN A CA 1
ATOM 1112 C C . GLN A 1 142 ? 23.264 -1.130 8.870 1.00 47.31 142 GLN A C 1
ATOM 1114 O O . GLN A 1 142 ? 24.391 -0.762 8.569 1.00 47.31 142 GLN A O 1
ATOM 1119 N N . ALA A 1 143 ? 23.024 -1.803 9.997 1.00 56.66 143 ALA A N 1
ATOM 1120 C CA . ALA A 1 143 ? 24.053 -2.137 10.981 1.00 56.66 143 ALA A CA 1
ATOM 1121 C C . ALA A 1 143 ? 25.065 -3.168 10.446 1.00 56.66 143 ALA A C 1
ATOM 1123 O O . ALA A 1 143 ? 26.235 -3.144 10.826 1.00 56.66 143 ALA A O 1
ATOM 1124 N N . ARG A 1 144 ? 24.646 -4.075 9.553 1.00 48.84 144 ARG A N 1
ATOM 1125 C CA . ARG A 1 144 ? 25.520 -5.017 8.837 1.00 48.84 144 ARG A CA 1
ATOM 1126 C C . ARG A 1 144 ? 26.392 -4.282 7.826 1.00 48.84 144 ARG A C 1
ATOM 1128 O O . ARG A 1 144 ? 27.584 -4.560 7.763 1.00 48.84 144 ARG A O 1
ATOM 1135 N N . LEU A 1 145 ? 25.826 -3.343 7.073 1.00 45.75 145 LEU A N 1
ATOM 1136 C CA . LEU A 1 145 ? 26.557 -2.500 6.127 1.00 45.75 145 LEU A CA 1
ATOM 1137 C C . LEU A 1 145 ? 27.524 -1.553 6.855 1.00 45.75 145 LEU A C 1
ATOM 1139 O O . LEU A 1 145 ? 28.662 -1.412 6.421 1.00 45.75 145 LEU A O 1
ATOM 1143 N N . GLU A 1 146 ? 27.139 -1.006 8.009 1.00 46.03 146 GLU A N 1
ATOM 1144 C CA . GLU A 1 146 ? 28.026 -0.231 8.888 1.00 46.03 146 GLU A CA 1
ATOM 1145 C C . GLU A 1 146 ? 29.150 -1.100 9.482 1.00 46.03 146 GLU A C 1
ATOM 1147 O O . GLU A 1 146 ? 30.319 -0.706 9.448 1.00 46.03 146 GLU A O 1
ATOM 1152 N N . LYS A 1 147 ? 28.853 -2.325 9.943 1.00 51.16 147 LYS A N 1
ATOM 1153 C CA . LYS A 1 147 ? 29.874 -3.296 10.389 1.00 51.16 147 LYS A CA 1
ATOM 1154 C C . LYS A 1 147 ? 30.834 -3.720 9.275 1.00 51.16 147 LYS A C 1
ATOM 1156 O O . LYS A 1 147 ? 32.021 -3.895 9.525 1.00 51.16 147 LYS A O 1
ATOM 1161 N N . LEU A 1 148 ? 30.338 -3.888 8.051 1.00 40.66 148 LEU A N 1
ATOM 1162 C CA . LEU A 1 148 ? 31.166 -4.210 6.885 1.00 40.66 148 LEU A CA 1
ATOM 1163 C C . LEU A 1 148 ? 31.997 -3.000 6.432 1.00 40.66 148 LEU A C 1
ATOM 1165 O O . LEU A 1 148 ? 33.125 -3.178 5.984 1.00 40.66 148 LEU A O 1
ATOM 1169 N N . SER A 1 149 ? 31.487 -1.778 6.619 1.00 39.38 149 SER A N 1
ATOM 1170 C CA . SER A 1 149 ? 32.234 -0.538 6.357 1.00 39.38 149 SER A CA 1
ATOM 1171 C C . SER A 1 149 ? 33.314 -0.240 7.401 1.00 39.38 149 SER A C 1
ATOM 1173 O O . SER A 1 149 ? 34.272 0.456 7.103 1.00 39.38 149 SER A O 1
ATOM 1175 N N . THR A 1 150 ? 33.186 -0.782 8.615 1.00 44.53 150 THR A N 1
ATOM 1176 C CA . THR A 1 150 ? 34.176 -0.615 9.694 1.00 44.53 150 THR A CA 1
ATOM 1177 C C . THR A 1 150 ? 35.271 -1.687 9.671 1.00 44.53 150 THR A C 1
ATOM 1179 O O . THR A 1 150 ? 36.304 -1.504 10.307 1.00 44.53 150 THR A O 1
ATOM 1182 N N . TRP A 1 151 ? 35.088 -2.775 8.908 1.00 35.44 151 TRP A N 1
ATOM 1183 C CA . TRP A 1 151 ? 36.087 -3.840 8.707 1.00 35.44 151 TRP A CA 1
ATOM 1184 C C . TRP A 1 151 ? 37.020 -3.624 7.508 1.00 35.44 151 TRP A C 1
ATOM 1186 O O . TRP A 1 151 ? 38.101 -4.205 7.473 1.00 35.44 151 TRP A O 1
ATOM 1196 N N . ASN A 1 152 ? 36.650 -2.764 6.559 1.00 35.84 152 ASN A N 1
ATOM 1197 C CA . ASN A 1 152 ? 37.557 -2.274 5.526 1.00 35.84 152 ASN A CA 1
ATOM 1198 C C . ASN A 1 152 ? 37.918 -0.836 5.879 1.00 35.84 152 ASN A C 1
ATOM 1200 O O . ASN A 1 152 ? 37.080 0.045 5.738 1.00 35.84 152 ASN A O 1
ATOM 1204 N N . GLY A 1 153 ? 39.139 -0.611 6.367 1.00 37.31 153 GLY A N 1
ATOM 1205 C CA . GLY A 1 153 ? 39.667 0.690 6.798 1.00 37.31 153 GLY A CA 1
ATOM 1206 C C . GLY A 1 153 ? 39.822 1.731 5.682 1.00 37.31 153 GLY A C 1
ATOM 1207 O O . GLY A 1 153 ? 40.898 2.294 5.517 1.00 37.31 153 GLY A O 1
ATOM 1208 N N . LEU A 1 154 ? 38.760 1.990 4.923 1.00 36.28 154 LEU A N 1
ATOM 1209 C CA . LEU A 1 154 ? 38.643 3.041 3.923 1.00 36.28 154 LEU A CA 1
ATOM 1210 C C . LEU A 1 154 ? 37.328 3.776 4.184 1.00 36.28 154 LEU A C 1
ATOM 1212 O O . LEU A 1 154 ? 36.238 3.213 4.066 1.00 36.28 154 LEU A O 1
ATOM 1216 N N . ALA A 1 155 ? 37.446 5.032 4.604 1.00 37.81 155 ALA A N 1
ATOM 1217 C CA . ALA A 1 155 ? 36.306 5.886 4.874 1.00 37.81 155 ALA A CA 1
ATOM 1218 C C . ALA A 1 155 ? 35.482 6.082 3.590 1.00 37.81 155 ALA A C 1
ATOM 1220 O O . ALA A 1 155 ? 36.016 6.337 2.512 1.00 37.81 155 ALA A O 1
ATOM 1221 N N . TRP A 1 156 ? 34.155 6.028 3.723 1.00 32.53 156 TRP A N 1
ATOM 1222 C CA . TRP A 1 156 ? 33.173 6.282 2.656 1.00 32.53 156 TRP A CA 1
ATOM 1223 C C . TRP A 1 156 ? 33.329 7.647 1.946 1.00 32.53 156 TRP A C 1
ATOM 1225 O O . TRP A 1 156 ? 32.653 7.906 0.952 1.00 32.53 156 TRP A O 1
ATOM 1235 N N . THR A 1 157 ? 34.211 8.521 2.436 1.00 40.75 157 THR A N 1
ATOM 1236 C CA . THR A 1 157 ? 34.535 9.831 1.862 1.00 40.75 157 THR A CA 1
ATOM 1237 C C . THR A 1 157 ? 35.446 9.774 0.633 1.00 40.75 157 THR A C 1
ATOM 1239 O O . THR A 1 157 ? 35.512 10.767 -0.083 1.00 40.75 157 THR A O 1
ATOM 1242 N N . ASP A 1 158 ? 36.089 8.639 0.338 1.00 37.66 158 ASP A N 1
ATOM 1243 C CA . ASP A 1 158 ? 37.093 8.553 -0.740 1.00 37.66 158 ASP A CA 1
ATOM 1244 C C . ASP A 1 158 ? 36.522 8.123 -2.110 1.00 37.66 158 ASP A C 1
ATOM 1246 O O . ASP A 1 158 ? 37.214 8.190 -3.124 1.00 37.66 158 ASP A O 1
ATOM 1250 N N . LEU A 1 159 ? 35.245 7.717 -2.182 1.00 33.94 159 LEU A N 1
ATOM 1251 C CA . LEU A 1 159 ? 34.606 7.222 -3.418 1.00 33.94 159 LEU A CA 1
ATOM 1252 C C . LEU A 1 159 ?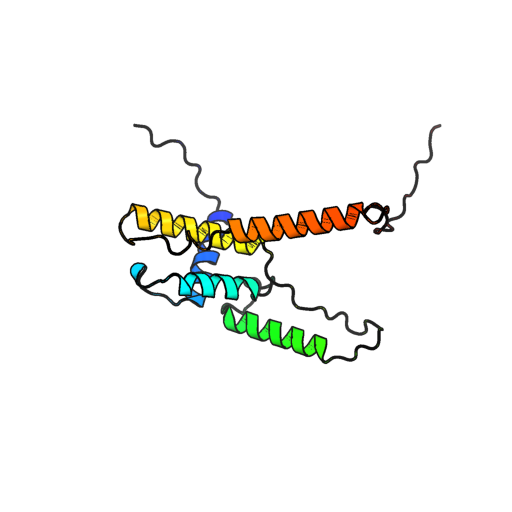 33.920 8.302 -4.273 1.00 33.94 159 LEU A C 1
ATOM 1254 O O . LEU A 1 159 ? 33.428 8.001 -5.359 1.00 33.94 159 LEU A O 1
ATOM 1258 N N . TRP A 1 160 ? 33.933 9.562 -3.836 1.00 33.62 160 TRP A N 1
ATOM 1259 C CA . TRP A 1 160 ? 33.532 10.700 -4.663 1.00 33.62 160 TRP A CA 1
ATOM 1260 C C . TRP A 1 160 ? 34.740 11.593 -4.906 1.00 33.62 160 TRP A C 1
ATOM 1262 O O . TRP A 1 160 ? 35.001 12.534 -4.159 1.00 33.62 160 TRP A O 1
ATOM 1272 N N . GLY A 1 161 ? 35.460 11.308 -5.991 1.00 32.09 161 GLY A N 1
ATOM 1273 C CA . GLY A 1 161 ? 36.387 12.247 -6.609 1.00 32.09 161 GLY A CA 1
ATOM 1274 C C . GLY A 1 161 ? 35.639 13.478 -7.123 1.00 32.09 161 GLY A C 1
ATOM 1275 O O . GLY A 1 161 ? 35.404 13.617 -8.319 1.00 32.09 161 GLY A O 1
ATOM 1276 N N . VAL A 1 162 ? 35.260 14.374 -6.215 1.00 32.22 162 VAL A N 1
ATOM 1277 C CA . VAL A 1 162 ? 34.974 15.773 -6.518 1.00 32.22 162 VAL A CA 1
ATOM 1278 C C . VAL A 1 162 ? 36.162 16.542 -5.969 1.00 32.22 162 VAL A C 1
ATOM 1280 O O . VAL A 1 162 ? 36.370 16.614 -4.760 1.00 32.22 162 VAL A O 1
ATOM 1283 N N . GLY A 1 163 ? 37.000 17.023 -6.886 1.00 30.81 163 GLY A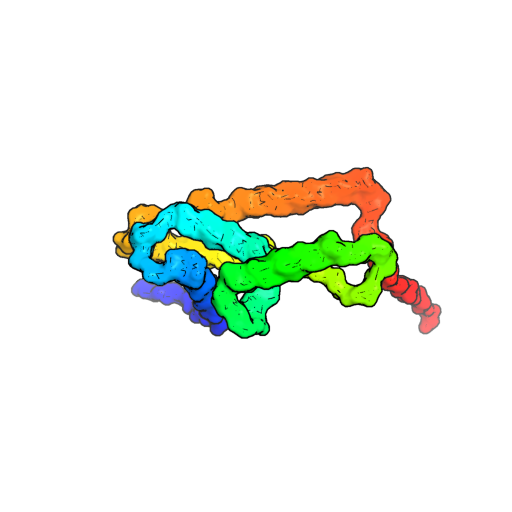 N 1
ATOM 1284 C CA . GLY A 1 163 ? 38.266 17.667 -6.580 1.00 30.81 163 GLY A CA 1
ATOM 1285 C C . GLY A 1 163 ? 38.137 18.729 -5.492 1.00 30.81 163 GLY A C 1
ATOM 1286 O O . GLY A 1 163 ? 37.405 19.707 -5.632 1.00 30.81 163 GLY A O 1
ATOM 1287 N N . GLN A 1 164 ? 38.925 18.556 -4.431 1.00 32.94 164 GLN A N 1
ATOM 1288 C CA . GLN A 1 164 ? 39.417 19.668 -3.635 1.00 32.94 164 GLN A CA 1
ATOM 1289 C C . GLN A 1 164 ? 40.165 20.630 -4.567 1.00 32.94 164 GLN A C 1
ATOM 1291 O O . GLN A 1 164 ? 41.323 20.392 -4.909 1.00 32.94 164 GLN A O 1
ATOM 1296 N N . LEU A 1 165 ? 39.551 21.756 -4.916 1.00 31.83 165 LEU A N 1
ATOM 1297 C CA . LEU A 1 165 ? 40.337 22.976 -5.052 1.00 31.83 165 LEU A CA 1
ATOM 1298 C C . LEU A 1 165 ? 40.586 23.482 -3.632 1.00 31.83 165 LEU A C 1
ATOM 1300 O O . LEU A 1 165 ? 39.671 23.870 -2.907 1.00 31.83 165 LEU A O 1
ATOM 1304 N N . ARG A 1 166 ? 41.843 23.330 -3.212 1.00 33.91 166 ARG A N 1
ATOM 1305 C CA . ARG A 1 166 ? 42.360 23.738 -1.909 1.00 33.91 166 ARG A CA 1
ATOM 1306 C C . ARG A 1 166 ? 42.288 25.260 -1.721 1.00 33.91 166 ARG A C 1
ATOM 1308 O O . ARG A 1 166 ? 42.312 25.999 -2.702 1.00 33.91 166 ARG A O 1
ATOM 1315 N N . PRO A 1 167 ? 42.283 25.720 -0.459 1.00 39.00 167 PRO A N 1
ATOM 1316 C CA . PRO A 1 167 ? 42.394 27.128 -0.117 1.00 39.00 167 PRO A CA 1
ATOM 1317 C C . PRO A 1 167 ? 43.816 27.622 -0.413 1.00 39.00 167 PRO A C 1
ATOM 1319 O O . PRO A 1 167 ? 44.793 27.009 0.020 1.00 39.00 167 PRO A O 1
ATOM 1322 N N . THR A 1 168 ? 43.945 28.746 -1.111 1.00 40.56 168 THR A N 1
ATOM 1323 C CA . THR A 1 168 ? 45.155 29.575 -1.060 1.00 40.56 168 THR A CA 1
ATOM 1324 C C . THR A 1 168 ? 44.961 30.623 0.026 1.00 40.56 168 THR A C 1
ATOM 1326 O O . THR A 1 168 ? 43.959 31.335 0.036 1.00 40.56 168 THR A O 1
ATOM 1329 N N . GLY A 1 169 ? 45.888 30.633 0.982 1.00 37.72 169 GLY A N 1
ATOM 1330 C CA . GLY A 1 169 ? 45.888 31.521 2.135 1.00 37.72 169 GLY A CA 1
ATOM 1331 C C . GLY A 1 169 ? 46.213 32.982 1.815 1.00 37.72 169 GLY A C 1
ATOM 1332 O O . GLY A 1 169 ? 46.488 33.340 0.674 1.00 37.72 169 GLY A O 1
ATOM 1333 N N . LEU A 1 170 ? 46.151 33.762 2.899 1.00 36.38 170 LEU A N 1
ATOM 1334 C CA . LEU A 1 170 ? 46.577 35.149 3.117 1.00 36.38 170 LEU A CA 1
ATOM 1335 C C . LEU A 1 170 ? 47.466 35.788 2.038 1.00 36.38 170 LEU A C 1
ATOM 1337 O O . LEU A 1 170 ? 48.553 35.277 1.767 1.00 36.38 170 LEU A O 1
ATOM 1341 N N . ILE A 1 171 ? 47.087 37.010 1.641 1.00 42.84 171 ILE A N 1
ATOM 1342 C CA . ILE A 1 171 ? 47.814 38.248 1.996 1.00 42.84 171 ILE A CA 1
ATOM 1343 C C . ILE A 1 171 ? 46.775 39.270 2.466 1.00 42.84 171 ILE A C 1
ATOM 1345 O O . ILE A 1 171 ? 45.723 39.363 1.794 1.00 42.84 171 ILE A O 1
#

Sequence (171 aa):
NPIGNRRPYSAQTIAQTRATFRLFISVCGDRPVDDYKRTDAAEVRQTLRSLPASFGKGAANDPRQAIKAADEADAEFERGPKTGATVDGREKVPRLTAKTIKRHFSTLTQLWRHLETLGHIEKNIFTALGCHAVIRHSQEEQARLEKLSTWNGLAWTDLWGVGQLRPTGLI